Protein AF-A0A060Z8Z9-F1 (afdb_monomer_lite)

Structure (mmCIF, N/CA/C/O backbone):
data_AF-A0A060Z8Z9-F1
#
_entry.id   AF-A0A060Z8Z9-F1
#
loop_
_atom_site.group_PDB
_atom_site.id
_atom_site.type_symbol
_atom_site.label_atom_id
_atom_site.label_alt_id
_atom_site.label_comp_id
_atom_site.label_asym_id
_atom_site.label_entity_id
_atom_site.label_seq_id
_atom_site.pdbx_PDB_ins_code
_atom_site.Cartn_x
_atom_site.Cartn_y
_atom_site.Cartn_z
_atom_site.occupancy
_atom_site.B_iso_or_equiv
_atom_site.auth_seq_id
_atom_site.auth_comp_id
_atom_site.auth_asym_id
_atom_site.auth_atom_id
_atom_site.pdbx_PDB_model_num
ATOM 1 N N . MET A 1 1 ? -5.344 1.853 1.567 1.00 88.25 1 MET A N 1
ATOM 2 C CA . MET A 1 1 ? -4.775 1.173 2.754 1.00 88.25 1 MET A CA 1
ATOM 3 C C . MET A 1 1 ? -5.657 1.459 3.950 1.00 88.25 1 MET A C 1
ATOM 5 O O . MET A 1 1 ? -6.193 2.557 4.007 1.00 88.25 1 MET A O 1
ATOM 9 N N . GLU A 1 2 ? -5.816 0.497 4.855 1.00 91.44 2 GLU A N 1
ATOM 10 C CA . GLU A 1 2 ? -6.567 0.645 6.108 1.00 91.44 2 GLU A CA 1
ATOM 11 C C . GLU A 1 2 ? -5.593 0.730 7.292 1.00 91.44 2 GLU A C 1
ATOM 13 O O . GLU A 1 2 ? -4.448 0.276 7.195 1.00 91.44 2 GLU A O 1
ATOM 18 N N . ILE A 1 3 ? -6.045 1.284 8.421 1.00 92.25 3 ILE A N 1
ATOM 19 C CA . ILE A 1 3 ? -5.293 1.224 9.679 1.00 92.25 3 ILE A CA 1
ATOM 20 C C . ILE A 1 3 ? -5.575 -0.132 10.324 1.00 92.25 3 ILE A C 1
ATOM 22 O O . ILE A 1 3 ? -6.667 -0.372 10.834 1.00 92.25 3 ILE A O 1
ATOM 26 N N . VAL A 1 4 ? -4.581 -1.015 10.305 1.00 93.88 4 VAL A N 1
ATOM 27 C CA . VAL A 1 4 ? -4.618 -2.307 10.997 1.00 93.88 4 VAL A CA 1
ATOM 28 C C . VAL A 1 4 ? -3.601 -2.261 12.124 1.00 93.88 4 VAL A C 1
ATOM 30 O O . VAL A 1 4 ? -2.447 -1.917 11.883 1.00 93.88 4 VAL A O 1
ATOM 33 N N . LEU A 1 5 ? -4.025 -2.586 13.344 1.00 94.00 5 LEU A N 1
ATOM 34 C CA . LEU A 1 5 ? -3.149 -2.641 14.512 1.00 94.00 5 LEU A CA 1
ATOM 35 C C . LEU A 1 5 ? -2.741 -4.085 14.797 1.00 94.00 5 LEU A C 1
ATOM 37 O O . LEU A 1 5 ? -3.538 -5.010 14.631 1.00 94.00 5 LEU A O 1
ATOM 41 N N . CYS A 1 6 ? -1.502 -4.270 15.240 1.00 93.00 6 CYS A N 1
ATOM 42 C CA . CYS A 1 6 ? -1.034 -5.554 15.736 1.00 93.00 6 CYS A CA 1
ATOM 43 C C . CYS A 1 6 ? -1.686 -5.862 17.091 1.00 93.00 6 CYS A C 1
ATOM 45 O O . CYS A 1 6 ? -1.626 -5.039 18.003 1.00 93.00 6 CYS A O 1
ATOM 47 N N . ASN A 1 7 ? -2.226 -7.070 17.260 1.00 90.69 7 ASN A N 1
ATOM 48 C CA . ASN A 1 7 ? -2.856 -7.491 18.519 1.00 90.69 7 ASN A CA 1
ATOM 49 C C . ASN A 1 7 ? -1.869 -7.572 19.696 1.00 90.69 7 ASN A C 1
ATOM 51 O O . ASN A 1 7 ? -2.273 -7.434 20.844 1.00 90.69 7 ASN A O 1
ATOM 55 N N . THR A 1 8 ? -0.588 -7.820 19.419 1.00 90.50 8 THR A N 1
ATOM 56 C CA . THR A 1 8 ? 0.442 -8.010 20.451 1.00 90.50 8 THR A CA 1
ATOM 57 C C . THR A 1 8 ? 1.112 -6.696 20.851 1.00 90.50 8 THR A C 1
ATOM 59 O O . THR A 1 8 ? 1.408 -6.490 22.022 1.00 90.50 8 THR A O 1
ATOM 62 N N . HIS A 1 9 ? 1.349 -5.801 19.889 1.00 90.62 9 HIS A N 1
ATOM 63 C CA . HIS A 1 9 ? 2.154 -4.587 20.096 1.00 90.62 9 HIS A CA 1
ATOM 64 C C . HIS A 1 9 ? 1.329 -3.301 20.095 1.00 90.62 9 HIS A C 1
ATOM 66 O O . HIS A 1 9 ? 1.835 -2.257 20.492 1.00 90.62 9 HIS A O 1
ATOM 72 N N . GLY A 1 10 ? 0.089 -3.339 19.596 1.00 89.31 10 GLY A N 1
ATOM 73 C CA . GLY A 1 10 ? -0.747 -2.149 19.410 1.00 89.31 10 GLY A CA 1
ATOM 74 C C . GLY A 1 10 ? -0.232 -1.170 18.345 1.00 89.31 10 GLY A C 1
ATOM 75 O O . GLY A 1 10 ? -0.815 -0.105 18.159 1.00 89.31 10 GLY A O 1
ATOM 76 N N . SER A 1 11 ? 0.847 -1.512 17.637 1.00 90.75 11 SER A N 1
ATOM 77 C CA . SER A 1 11 ? 1.448 -0.697 16.584 1.00 90.75 11 SER A CA 1
ATOM 78 C C . SER A 1 11 ? 0.744 -0.874 15.238 1.00 90.75 11 SER A C 1
ATOM 80 O O . SER A 1 11 ? 0.152 -1.920 14.950 1.00 90.75 11 SER A O 1
ATOM 82 N N . THR A 1 12 ? 0.823 0.150 14.386 1.00 93.19 12 THR A N 1
ATOM 83 C CA . THR A 1 12 ? 0.268 0.110 13.029 1.00 93.19 12 THR A CA 1
ATOM 84 C C . THR A 1 12 ? 1.036 -0.878 12.156 1.00 93.19 12 THR A C 1
ATOM 86 O O . THR A 1 12 ? 2.247 -0.761 11.968 1.00 93.19 12 THR A O 1
ATOM 89 N N . CYS A 1 13 ? 0.324 -1.840 11.579 1.00 95.25 13 CYS A N 1
ATOM 90 C CA . CYS A 1 13 ? 0.892 -2.811 10.660 1.00 95.25 13 CYS A CA 1
ATOM 91 C C . CYS A 1 13 ? 1.298 -2.171 9.328 1.00 95.25 13 CYS A C 1
ATOM 93 O O . CYS A 1 13 ? 0.648 -1.266 8.802 1.00 95.25 13 CYS A O 1
ATOM 95 N N . MET A 1 14 ? 2.357 -2.718 8.742 1.00 95.44 14 MET A N 1
ATOM 96 C CA . MET A 1 14 ? 2.805 -2.395 7.394 1.00 95.44 14 MET A CA 1
ATOM 97 C C . MET A 1 14 ? 2.082 -3.286 6.388 1.00 95.44 14 MET A C 1
ATOM 99 O O . MET A 1 14 ? 1.851 -4.463 6.658 1.00 95.44 14 MET A O 1
ATOM 103 N N . LEU A 1 15 ? 1.770 -2.757 5.210 1.00 96.38 15 LEU A N 1
ATOM 104 C CA . LEU A 1 15 ? 1.207 -3.522 4.103 1.00 96.38 15 LEU A CA 1
ATOM 105 C C . LEU A 1 15 ? 2.338 -3.948 3.164 1.00 96.38 15 LEU A C 1
ATOM 107 O O . LEU A 1 15 ? 3.016 -3.104 2.580 1.00 96.38 15 LEU A O 1
ATOM 111 N N . LYS A 1 16 ? 2.556 -5.254 3.031 1.00 96.25 16 LYS A N 1
ATOM 112 C CA . LYS A 1 16 ? 3.554 -5.841 2.137 1.00 96.25 16 LYS A CA 1
ATOM 113 C C . LYS A 1 16 ? 2.872 -6.506 0.953 1.00 96.25 16 LYS A C 1
ATOM 115 O O . LYS A 1 16 ? 2.008 -7.358 1.144 1.00 96.25 16 LYS A O 1
ATOM 120 N N . THR A 1 17 ? 3.331 -6.186 -0.247 1.00 96.69 17 THR A N 1
ATOM 121 C CA . THR A 1 17 ? 2.799 -6.740 -1.495 1.00 96.69 17 THR A CA 1
ATOM 122 C C . THR A 1 17 ? 3.796 -7.722 -2.095 1.00 96.69 17 THR A C 1
ATOM 124 O O . THR A 1 17 ? 5.000 -7.456 -2.166 1.00 96.69 17 THR A O 1
ATOM 127 N N . GLY A 1 18 ? 3.317 -8.895 -2.504 1.00 95.62 18 GLY A N 1
ATOM 128 C CA . GLY A 1 18 ? 4.137 -9.899 -3.167 1.00 95.62 18 GLY A CA 1
ATOM 129 C C . GLY A 1 18 ? 4.513 -9.459 -4.579 1.00 95.62 18 GLY A C 1
ATOM 130 O O . GLY A 1 18 ? 3.680 -9.451 -5.475 1.00 95.62 18 GLY A O 1
ATOM 131 N N . VAL A 1 19 ? 5.782 -9.116 -4.781 1.00 94.12 19 VAL A N 1
ATOM 132 C CA . VAL A 1 19 ? 6.325 -8.704 -6.092 1.00 94.12 19 VAL A CA 1
ATOM 133 C C . VAL A 1 19 ? 7.037 -9.834 -6.836 1.00 94.12 19 VAL A C 1
ATOM 135 O O . VAL A 1 19 ? 7.231 -9.761 -8.044 1.00 94.12 19 VAL A O 1
ATOM 138 N N . LYS A 1 20 ? 7.456 -10.878 -6.111 1.00 93.06 20 LYS A N 1
ATOM 139 C CA . LYS A 1 20 ? 8.143 -12.038 -6.686 1.00 93.06 20 LYS A CA 1
ATOM 140 C C . LYS A 1 20 ? 7.142 -12.971 -7.355 1.00 93.06 20 LYS A C 1
ATOM 142 O O . LYS A 1 20 ? 6.009 -13.089 -6.888 1.00 93.06 20 LYS A O 1
ATOM 147 N N . GLU A 1 21 ? 7.597 -13.666 -8.391 1.00 94.50 21 GLU A N 1
ATOM 148 C CA . GLU A 1 21 ? 6.805 -14.697 -9.056 1.00 94.50 21 GLU A CA 1
ATOM 149 C C . GLU A 1 21 ? 6.398 -15.800 -8.072 1.00 94.50 21 GLU A C 1
ATOM 151 O O . GLU A 1 21 ? 7.205 -16.244 -7.252 1.00 94.50 21 GLU A O 1
ATOM 156 N N . GLY A 1 22 ? 5.132 -16.216 -8.133 1.00 94.38 22 GLY A N 1
ATOM 157 C CA . GLY A 1 22 ? 4.583 -17.271 -7.287 1.00 94.38 22 GLY A CA 1
ATOM 158 C C . GLY A 1 22 ? 3.142 -17.012 -6.830 1.00 94.38 22 GLY A C 1
ATOM 159 O O . GLY A 1 22 ? 2.531 -16.014 -7.214 1.00 94.38 22 GLY A O 1
ATOM 160 N N . PRO A 1 23 ? 2.593 -17.867 -5.946 1.00 94.94 23 PRO A N 1
ATOM 161 C CA . PRO A 1 23 ? 1.185 -17.818 -5.516 1.00 94.94 23 PRO A CA 1
ATOM 162 C C . PRO A 1 23 ? 0.760 -16.524 -4.806 1.00 94.94 23 PRO A C 1
ATOM 164 O O . PRO A 1 23 ? -0.435 -16.262 -4.635 1.00 94.94 23 PRO A O 1
ATOM 167 N N . ASN A 1 24 ? 1.744 -15.745 -4.353 1.00 93.75 24 ASN A N 1
ATOM 168 C CA . ASN A 1 24 ? 1.564 -14.493 -3.629 1.00 93.75 24 ASN A CA 1
ATOM 169 C C . ASN A 1 24 ? 1.831 -13.254 -4.492 1.00 93.75 24 ASN A C 1
ATOM 171 O O . ASN A 1 24 ? 1.726 -12.143 -3.975 1.00 93.75 24 ASN A O 1
ATOM 175 N N . LYS A 1 25 ? 2.168 -13.413 -5.780 1.00 94.31 25 LYS A N 1
ATOM 176 C CA . LYS A 1 25 ? 2.360 -12.278 -6.687 1.00 94.31 25 LYS A CA 1
ATOM 177 C C . LYS A 1 25 ? 1.078 -11.447 -6.763 1.00 94.31 25 LYS A C 1
ATOM 179 O O . LYS A 1 25 ? -0.007 -11.987 -6.960 1.00 94.31 25 LYS A O 1
ATOM 184 N N . GLY A 1 26 ? 1.203 -10.140 -6.555 1.00 92.81 26 GLY A N 1
ATOM 185 C CA . GLY A 1 26 ? 0.093 -9.187 -6.540 1.00 92.81 26 GLY A CA 1
ATOM 186 C C . GLY A 1 26 ? -0.803 -9.243 -5.297 1.00 92.81 26 GLY A C 1
ATOM 187 O O . GLY A 1 26 ? -1.711 -8.424 -5.186 1.00 92.81 26 GLY A O 1
ATOM 188 N N . LYS A 1 27 ? -0.564 -10.166 -4.353 1.00 95.25 27 LYS A N 1
ATOM 189 C CA . LYS A 1 27 ? -1.316 -10.241 -3.093 1.00 95.25 27 LYS A CA 1
ATOM 190 C C . LYS A 1 27 ? -0.663 -9.383 -2.020 1.00 95.25 27 LYS A C 1
ATOM 192 O O . LYS A 1 27 ? 0.565 -9.346 -1.905 1.00 95.25 27 LYS A O 1
ATOM 197 N N . SER A 1 28 ? -1.500 -8.754 -1.205 1.00 96.31 28 SER A N 1
ATOM 198 C CA . SER A 1 28 ? -1.079 -7.835 -0.153 1.00 96.31 28 SER A CA 1
ATOM 199 C C . SER A 1 28 ? -1.382 -8.416 1.230 1.00 96.31 28 SER A C 1
ATOM 201 O O . SER A 1 28 ? -2.425 -9.036 1.445 1.00 96.31 28 SER A O 1
ATOM 203 N N . PHE A 1 29 ? -0.473 -8.215 2.180 1.00 96.19 29 PHE A N 1
ATOM 204 C CA . PHE A 1 29 ? -0.565 -8.746 3.539 1.00 96.19 29 PHE A CA 1
ATOM 205 C C . PHE A 1 29 ? -0.145 -7.684 4.553 1.00 96.19 29 PHE A C 1
ATOM 207 O O . PHE A 1 29 ? 0.897 -7.049 4.395 1.00 96.19 29 PHE A O 1
ATOM 214 N N . TYR A 1 30 ? -0.929 -7.510 5.610 1.00 96.31 30 TYR A N 1
ATOM 215 C CA . TYR A 1 30 ? -0.543 -6.714 6.766 1.00 96.31 30 TYR A CA 1
ATOM 216 C C . TYR A 1 30 ? 0.395 -7.515 7.666 1.00 96.31 30 TYR A C 1
ATOM 218 O O . TYR A 1 30 ? 0.101 -8.664 7.994 1.00 96.31 30 TYR A O 1
ATOM 226 N N . LEU A 1 31 ? 1.503 -6.896 8.067 1.00 94.88 31 LEU A N 1
ATOM 227 C CA . LEU A 1 31 ? 2.549 -7.467 8.914 1.00 94.88 31 LEU A CA 1
ATOM 228 C C . LEU A 1 31 ? 2.908 -6.487 10.036 1.00 94.88 31 LEU A C 1
ATOM 230 O O . LEU A 1 31 ? 2.918 -5.273 9.824 1.00 94.88 31 LEU A O 1
ATOM 234 N N . CYS A 1 32 ? 3.247 -6.999 11.218 1.00 93.62 32 CYS A N 1
ATOM 235 C CA . CYS A 1 32 ? 3.717 -6.166 12.328 1.00 93.62 32 CYS A CA 1
ATOM 236 C C . CYS A 1 32 ? 5.069 -5.485 12.013 1.00 93.62 32 CYS A C 1
ATOM 238 O O . CYS A 1 32 ? 5.974 -6.116 11.460 1.00 93.62 32 CYS A O 1
ATOM 240 N N . GLY A 1 33 ? 5.203 -4.200 12.375 1.00 88.19 33 GLY A N 1
ATOM 241 C CA . GLY A 1 33 ? 6.437 -3.410 12.246 1.00 88.19 33 GLY A CA 1
ATOM 242 C C . GLY A 1 33 ? 7.545 -3.826 13.213 1.00 88.19 33 GLY A C 1
ATOM 243 O O . GLY A 1 33 ? 8.721 -3.825 12.857 1.00 88.19 33 GLY A O 1
ATOM 244 N N . GLU A 1 34 ? 7.164 -4.268 14.407 1.00 86.81 34 GLU A N 1
ATOM 245 C CA . GLU A 1 34 ? 8.059 -4.505 15.542 1.00 86.81 34 GLU A CA 1
ATOM 246 C C . GLU A 1 34 ? 8.661 -5.915 15.566 1.00 86.81 34 GLU A C 1
ATOM 248 O O . GLU A 1 34 ? 9.383 -6.259 16.500 1.00 86.81 34 GLU A O 1
ATOM 253 N N . ARG A 1 35 ? 8.461 -6.722 14.511 1.00 80.75 35 ARG A N 1
ATOM 254 C CA . ARG A 1 35 ? 9.017 -8.087 14.401 1.00 80.75 35 ARG A CA 1
ATOM 255 C C . ARG A 1 35 ? 10.542 -8.144 14.606 1.00 80.75 35 ARG A C 1
ATOM 257 O O . ARG A 1 35 ? 11.062 -9.196 14.958 1.00 80.75 35 ARG A O 1
ATOM 264 N N . GLN A 1 36 ? 11.262 -7.044 14.370 1.00 70.56 36 GLN A N 1
ATOM 265 C CA . GLN A 1 36 ? 12.724 -6.973 14.493 1.00 70.56 36 GLN A CA 1
ATOM 266 C C . GLN A 1 36 ? 13.230 -6.354 15.809 1.00 70.56 36 GLN A C 1
ATOM 268 O O . GLN A 1 36 ? 14.432 -6.387 16.049 1.00 70.56 36 GLN A O 1
ATOM 273 N N . LEU A 1 37 ? 12.358 -5.795 16.658 1.00 72.25 37 LEU A N 1
ATOM 274 C CA . LEU A 1 37 ? 12.752 -4.938 17.790 1.00 72.25 37 LEU A CA 1
ATOM 275 C C . LEU A 1 37 ? 12.606 -5.617 19.168 1.00 72.25 37 LEU A C 1
ATOM 277 O O . LEU A 1 37 ? 12.355 -4.954 20.168 1.00 72.25 37 LEU A O 1
ATOM 281 N N . GLY A 1 38 ? 12.758 -6.943 19.240 1.00 66.94 38 GLY A N 1
ATOM 282 C CA . GLY A 1 38 ? 12.970 -7.650 20.514 1.00 66.94 38 GLY A CA 1
ATOM 283 C C . GLY A 1 38 ? 11.905 -8.667 20.932 1.00 66.94 38 GLY A C 1
ATOM 284 O O . GLY A 1 38 ? 12.198 -9.498 21.783 1.00 66.94 38 GLY A O 1
ATOM 285 N N . SER A 1 39 ? 10.717 -8.688 20.314 1.00 78.25 39 SER A N 1
ATOM 286 C CA . SER A 1 39 ? 9.778 -9.817 20.454 1.00 78.25 39 SER A CA 1
ATOM 287 C C . SER A 1 39 ? 9.335 -10.323 19.078 1.00 78.25 39 SER A C 1
ATOM 289 O O . SER A 1 39 ? 8.911 -9.520 18.241 1.00 78.25 39 SER A O 1
ATOM 291 N N . PRO A 1 40 ? 9.445 -11.636 18.798 1.00 84.25 40 PRO A N 1
ATOM 292 C CA . PRO A 1 40 ? 8.957 -12.186 17.544 1.00 84.25 40 PRO A CA 1
ATOM 293 C C . PRO A 1 40 ? 7.438 -12.006 17.485 1.00 84.25 40 PRO A C 1
ATOM 295 O O . PRO A 1 40 ? 6.703 -12.462 18.358 1.00 84.25 40 PRO A O 1
ATOM 298 N N . CYS A 1 41 ? 6.973 -11.296 16.459 1.00 89.94 41 CYS A N 1
ATOM 299 C CA . CYS A 1 41 ? 5.557 -11.141 16.169 1.00 89.94 41 CYS A CA 1
ATOM 300 C C . CYS A 1 41 ? 5.210 -11.906 14.901 1.00 89.94 41 CYS A C 1
ATOM 302 O O . CYS A 1 41 ? 5.795 -11.636 13.849 1.00 89.94 41 CYS A O 1
ATOM 304 N N . ASP A 1 42 ? 4.217 -12.787 14.978 1.00 89.62 42 ASP A N 1
ATOM 305 C CA . ASP A 1 42 ? 3.733 -13.557 13.827 1.00 89.62 42 ASP A CA 1
ATOM 306 C C . ASP A 1 42 ? 2.393 -13.071 13.283 1.00 89.62 42 ASP A C 1
ATOM 308 O O . ASP A 1 42 ? 1.783 -13.713 12.427 1.00 89.62 42 ASP A O 1
ATOM 312 N N . PHE A 1 43 ? 1.960 -11.884 13.714 1.00 92.50 43 PHE A N 1
ATOM 313 C CA . PHE A 1 43 ? 0.761 -11.259 13.183 1.00 92.50 43 PHE A CA 1
ATOM 314 C C . PHE A 1 43 ? 0.883 -11.041 11.668 1.00 92.50 43 PHE A C 1
ATOM 316 O O . PHE A 1 43 ? 1.704 -10.250 11.193 1.00 92.50 43 PHE A O 1
ATOM 323 N N . THR A 1 44 ? 0.031 -11.746 10.924 1.00 94.06 44 THR A N 1
ATOM 324 C CA . THR A 1 44 ? -0.120 -11.628 9.474 1.00 94.06 44 THR A CA 1
ATOM 325 C C . THR A 1 44 ? -1.602 -11.661 9.129 1.00 94.06 44 THR A C 1
ATOM 327 O O . THR A 1 44 ? -2.310 -12.582 9.529 1.00 94.06 44 THR A O 1
ATOM 330 N N . LYS A 1 45 ? -2.079 -10.680 8.361 1.00 95.06 45 LYS A N 1
ATOM 331 C CA . LYS A 1 45 ? -3.472 -10.624 7.893 1.00 95.06 45 LYS A CA 1
ATOM 332 C C . LYS A 1 45 ? -3.509 -10.382 6.389 1.00 95.06 45 LYS A C 1
ATOM 334 O O . LYS A 1 45 ? -2.839 -9.482 5.896 1.00 95.06 45 LYS A O 1
ATOM 339 N N . VAL A 1 46 ? -4.299 -11.163 5.654 1.00 95.50 46 VAL A N 1
ATOM 340 C CA . VAL A 1 46 ? -4.513 -10.937 4.214 1.00 95.50 46 VAL A CA 1
ATOM 341 C C . VAL A 1 46 ? -5.253 -9.614 4.012 1.00 95.50 46 VAL A C 1
ATOM 343 O O . VAL A 1 46 ? -6.213 -9.326 4.727 1.00 95.50 46 VAL A O 1
ATOM 346 N N . ALA A 1 47 ? -4.808 -8.810 3.051 1.00 95.44 47 ALA A N 1
ATOM 347 C CA . ALA A 1 47 ? -5.443 -7.550 2.698 1.00 95.44 47 ALA A CA 1
ATOM 348 C C . ALA A 1 47 ? -6.180 -7.677 1.360 1.00 95.44 47 ALA A C 1
ATOM 350 O O . ALA A 1 47 ? -5.617 -8.162 0.381 1.00 95.44 47 ALA A O 1
ATOM 351 N N . GLY A 1 48 ? -7.409 -7.161 1.292 1.00 93.00 48 GLY A N 1
ATOM 352 C CA . GLY A 1 48 ? -8.178 -7.028 0.046 1.00 93.00 48 GLY A CA 1
ATOM 353 C C . GLY A 1 48 ? -7.735 -5.852 -0.832 1.00 93.00 48 GLY A C 1
ATOM 354 O O . GLY A 1 48 ? -8.529 -5.337 -1.610 1.00 93.00 48 GLY A O 1
ATOM 355 N N . ILE A 1 49 ? -6.497 -5.376 -0.671 1.00 91.25 49 ILE A N 1
ATOM 356 C CA . ILE A 1 49 ? -5.978 -4.195 -1.367 1.00 91.25 49 ILE A CA 1
ATOM 357 C C . ILE A 1 49 ? -5.180 -4.656 -2.592 1.00 91.25 49 ILE A C 1
ATOM 359 O O . ILE A 1 49 ? -4.203 -5.397 -2.415 1.00 91.25 49 ILE A O 1
ATOM 363 N N . PRO A 1 50 ? -5.547 -4.217 -3.810 1.00 90.56 50 PRO A N 1
ATOM 364 C CA . PRO A 1 50 ? -4.811 -4.567 -5.016 1.00 90.56 50 PRO A CA 1
ATOM 365 C C . PRO A 1 50 ? -3.412 -3.944 -5.009 1.00 90.56 50 PRO A C 1
ATOM 367 O O . PRO A 1 50 ? -3.185 -2.881 -4.427 1.00 90.56 50 PRO A O 1
ATOM 370 N N . ALA A 1 51 ? -2.471 -4.603 -5.681 1.00 92.50 51 ALA A N 1
ATOM 371 C CA . ALA A 1 51 ? -1.132 -4.066 -5.872 1.00 92.50 51 ALA A CA 1
ATOM 372 C C . ALA A 1 51 ? -1.167 -2.741 -6.653 1.00 92.50 51 ALA A C 1
ATOM 374 O O . ALA A 1 51 ? -1.904 -2.608 -7.629 1.00 92.50 51 ALA A O 1
ATOM 375 N N . SER A 1 52 ? -0.341 -1.777 -6.243 1.00 93.50 52 SER A N 1
ATOM 376 C CA . SER A 1 52 ? -0.195 -0.486 -6.919 1.00 93.50 52 SER A CA 1
ATOM 377 C C . SER A 1 52 ? 1.221 -0.290 -7.459 1.00 93.50 52 SER A C 1
ATOM 379 O O . SER A 1 52 ? 2.186 -0.879 -6.961 1.00 93.50 52 SER A O 1
ATOM 381 N N . HIS A 1 53 ? 1.354 0.581 -8.456 1.00 95.31 53 HIS A N 1
ATOM 382 C CA . HIS A 1 53 ? 2.644 1.001 -9.002 1.00 95.31 53 HIS A CA 1
ATOM 383 C C . HIS A 1 53 ? 3.219 2.182 -8.217 1.00 95.31 53 HIS A C 1
ATOM 385 O O . HIS A 1 53 ? 2.510 2.880 -7.486 1.00 95.31 53 HIS A O 1
ATOM 391 N N . CYS A 1 54 ? 4.534 2.360 -8.299 1.00 95.56 54 CYS A N 1
ATOM 392 C CA . CYS A 1 54 ? 5.223 3.460 -7.648 1.00 95.56 54 CYS A CA 1
ATOM 393 C C . CYS A 1 54 ? 4.971 4.765 -8.402 1.00 95.56 54 CYS A C 1
ATOM 395 O O . CYS A 1 54 ? 5.137 4.810 -9.612 1.00 95.56 54 CYS A O 1
ATOM 397 N N . LEU A 1 55 ? 4.683 5.850 -7.681 1.00 94.38 55 LEU A N 1
ATOM 398 C CA . LEU A 1 55 ? 4.480 7.164 -8.306 1.00 94.38 55 LEU A CA 1
ATOM 399 C C . LEU A 1 55 ? 5.775 7.792 -8.854 1.00 94.38 55 LEU A C 1
ATOM 401 O O . LEU A 1 55 ? 5.706 8.748 -9.610 1.00 94.38 55 LEU A O 1
ATOM 405 N N . LEU A 1 56 ? 6.948 7.294 -8.441 1.00 94.69 56 LEU A N 1
ATOM 406 C CA . LEU A 1 56 ? 8.251 7.750 -8.953 1.00 94.69 56 LEU A CA 1
ATOM 407 C C . LEU A 1 56 ? 8.865 6.795 -9.980 1.00 94.69 56 LEU A C 1
ATOM 409 O O . LEU A 1 56 ? 9.779 7.170 -10.701 1.00 94.69 56 LEU A O 1
ATOM 413 N N . HIS A 1 57 ? 8.404 5.546 -10.001 1.00 93.88 57 HIS A N 1
ATOM 414 C CA . HIS A 1 57 ? 8.922 4.497 -10.868 1.00 93.88 57 HIS A CA 1
ATOM 415 C C . HIS A 1 57 ? 7.719 3.754 -11.448 1.00 93.88 57 HIS A C 1
ATOM 417 O O . HIS A 1 57 ? 7.290 2.746 -10.883 1.00 93.88 57 HIS A O 1
ATOM 423 N N . GLU A 1 58 ? 7.143 4.289 -12.520 1.00 89.88 58 GLU A N 1
ATOM 424 C CA . GLU A 1 58 ? 5.835 3.867 -13.042 1.00 89.88 58 GLU A CA 1
ATOM 425 C C . GLU A 1 58 ? 5.775 2.360 -13.357 1.00 89.88 58 GLU A C 1
ATOM 427 O O . GLU A 1 58 ? 4.783 1.705 -13.045 1.00 89.88 58 GLU A O 1
ATOM 432 N N . ASP A 1 59 ? 6.882 1.774 -13.822 1.00 91.38 59 ASP A N 1
ATOM 433 C CA . ASP A 1 59 ? 6.983 0.343 -14.152 1.00 91.38 59 ASP A CA 1
ATOM 434 C C . ASP A 1 59 ? 7.278 -0.574 -12.949 1.00 91.38 59 ASP A C 1
ATOM 436 O O . ASP A 1 59 ? 7.395 -1.794 -13.082 1.00 91.38 59 ASP A O 1
ATOM 440 N N . SER A 1 60 ? 7.443 -0.016 -11.747 1.00 94.94 60 SER A N 1
ATOM 441 C CA . SER A 1 60 ? 7.863 -0.760 -10.557 1.00 94.94 60 SER A CA 1
ATOM 442 C C . SER A 1 60 ? 6.741 -0.850 -9.531 1.00 94.94 60 SER A C 1
ATOM 444 O O . SER A 1 60 ? 6.251 0.148 -8.998 1.00 94.94 60 SER A O 1
ATOM 446 N N . MET A 1 61 ? 6.367 -2.081 -9.187 1.00 95.06 61 MET A N 1
ATOM 447 C CA . MET A 1 61 ? 5.345 -2.359 -8.183 1.00 95.06 61 MET A CA 1
ATOM 448 C C . MET A 1 61 ? 5.799 -1.942 -6.776 1.00 95.06 61 MET A C 1
ATOM 450 O O . MET A 1 61 ? 6.944 -2.166 -6.364 1.00 95.06 61 MET A O 1
ATOM 454 N N . VAL A 1 62 ? 4.877 -1.357 -6.012 1.00 96.69 62 VAL A N 1
ATOM 455 C CA . VAL A 1 62 ? 5.076 -1.044 -4.594 1.00 96.69 62 VAL A CA 1
ATOM 456 C C . VAL A 1 62 ? 5.140 -2.349 -3.801 1.00 96.69 62 VAL A C 1
ATOM 458 O O . VAL A 1 62 ? 4.207 -3.142 -3.835 1.00 96.69 62 VAL A O 1
ATOM 461 N N . GLU A 1 63 ? 6.238 -2.573 -3.075 1.00 96.12 63 GLU A N 1
ATOM 462 C CA . GLU A 1 63 ? 6.436 -3.783 -2.261 1.00 96.12 63 GLU A CA 1
ATOM 463 C C . GLU A 1 63 ? 6.088 -3.580 -0.784 1.00 96.12 63 GLU A C 1
ATOM 465 O O . GLU A 1 63 ? 5.775 -4.548 -0.090 1.00 96.12 63 GLU A O 1
ATOM 470 N N . LEU A 1 64 ? 6.169 -2.343 -0.285 1.00 96.44 64 LEU A N 1
ATOM 471 C CA . LEU A 1 64 ? 5.952 -2.031 1.122 1.00 96.44 64 LEU A CA 1
ATOM 472 C C . LEU A 1 64 ? 5.283 -0.670 1.282 1.00 96.44 64 LEU A C 1
ATOM 474 O O . LEU A 1 64 ? 5.702 0.315 0.669 1.00 96.44 64 LEU A O 1
ATOM 478 N N . GLN A 1 65 ? 4.283 -0.613 2.156 1.00 96.75 65 GLN A N 1
ATOM 479 C CA . GLN A 1 65 ? 3.586 0.606 2.543 1.00 96.75 65 GLN A CA 1
ATOM 480 C C . GLN A 1 65 ? 3.376 0.659 4.059 1.00 96.75 65 GLN A C 1
ATOM 482 O O . GLN A 1 65 ? 3.245 -0.377 4.713 1.00 96.75 65 GLN A O 1
ATOM 487 N N . THR A 1 66 ? 3.331 1.861 4.630 1.00 95.75 66 THR A N 1
ATOM 488 C CA . THR A 1 66 ? 3.007 2.060 6.051 1.00 95.75 66 THR A CA 1
ATOM 489 C C . THR A 1 66 ? 2.277 3.377 6.288 1.00 95.75 66 THR A C 1
ATOM 491 O O . THR A 1 66 ? 2.498 4.353 5.568 1.00 95.75 66 THR A O 1
ATOM 494 N N . LEU A 1 67 ? 1.424 3.406 7.312 1.00 94.62 67 LEU A N 1
ATOM 495 C CA . LEU A 1 67 ? 0.741 4.611 7.773 1.00 94.62 67 LEU A CA 1
ATOM 496 C C . LEU A 1 67 ? 1.443 5.158 9.013 1.00 94.62 67 LEU A C 1
ATOM 498 O O . LEU A 1 67 ? 1.540 4.483 10.035 1.00 94.62 67 LEU A O 1
ATOM 502 N N . ILE A 1 68 ? 1.894 6.407 8.930 1.00 91.81 68 ILE A N 1
ATOM 503 C CA . ILE A 1 68 ? 2.538 7.116 10.039 1.00 91.81 68 ILE A CA 1
ATOM 504 C C . ILE A 1 68 ? 1.686 8.327 10.396 1.00 91.81 68 ILE A C 1
ATOM 506 O O . ILE A 1 68 ? 1.297 9.106 9.522 1.00 91.81 68 ILE A O 1
ATOM 510 N N . ARG A 1 69 ? 1.392 8.493 11.687 1.00 91.00 69 ARG A N 1
ATOM 511 C CA . ARG A 1 69 ? 0.656 9.655 12.188 1.00 91.00 69 ARG A CA 1
ATOM 512 C C . ARG A 1 69 ? 1.545 10.896 12.118 1.00 91.00 69 ARG A C 1
ATOM 514 O O . ARG A 1 69 ? 2.638 10.915 12.675 1.00 91.00 69 ARG A O 1
ATOM 521 N N . SER A 1 70 ? 1.066 11.940 11.453 1.00 87.38 70 SER A N 1
ATOM 522 C CA . SER A 1 70 ? 1.710 13.250 11.436 1.00 87.38 70 SER A CA 1
ATOM 523 C C . SER A 1 70 ? 1.256 14.063 12.646 1.00 87.38 70 SER A C 1
ATOM 525 O O . SER A 1 70 ? 0.060 14.287 12.832 1.00 87.38 70 SER A O 1
ATOM 527 N N . GLN A 1 71 ? 2.210 14.533 13.453 1.00 84.12 71 GLN A N 1
ATOM 528 C CA . GLN A 1 71 ? 1.918 15.383 14.611 1.00 84.12 71 GLN A CA 1
ATOM 529 C C . GLN A 1 71 ? 1.448 16.789 14.196 1.00 84.12 71 GLN A C 1
ATOM 531 O O . GLN A 1 71 ? 0.627 17.385 14.881 1.00 84.12 71 GLN A O 1
ATOM 536 N N . GLN A 1 72 ? 1.921 17.297 13.053 1.00 80.69 72 GLN A N 1
ATOM 537 C CA . GLN A 1 72 ? 1.635 18.661 12.590 1.00 80.69 72 GLN A CA 1
ATOM 538 C C . GLN A 1 72 ? 0.260 18.821 11.923 1.00 80.69 72 GLN A C 1
ATOM 540 O O . GLN A 1 72 ? -0.299 19.908 11.948 1.00 80.69 72 GLN A O 1
ATOM 545 N N . GLN A 1 73 ? -0.279 17.765 11.305 1.00 73.06 73 GLN A N 1
ATOM 546 C CA . GLN A 1 73 ? -1.444 17.857 10.405 1.00 73.06 73 GLN A CA 1
ATOM 547 C C . GLN A 1 73 ? -2.661 17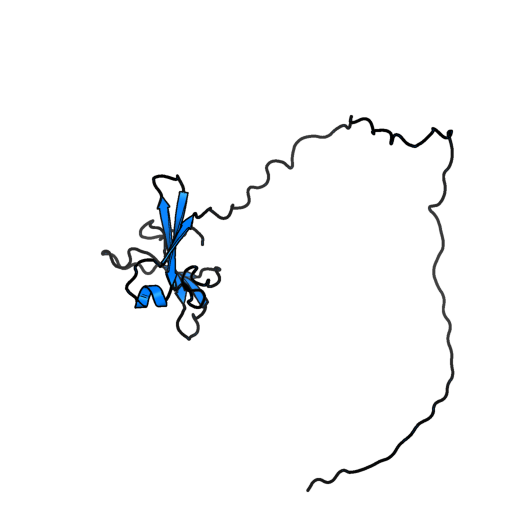.049 10.890 1.00 73.06 73 GLN A C 1
ATOM 549 O O . GLN A 1 73 ? -3.565 16.783 10.108 1.00 73.06 73 GLN A O 1
ATOM 554 N N . GLN A 1 74 ? -2.667 16.610 12.158 1.00 74.69 74 GLN A N 1
ATOM 555 C CA . GLN A 1 74 ? -3.734 15.788 12.761 1.00 74.69 74 GLN A CA 1
ATOM 556 C C . GLN A 1 74 ? -4.249 14.640 11.858 1.00 74.69 74 GLN A C 1
ATOM 558 O O . GLN A 1 74 ? -5.437 14.331 11.835 1.00 74.69 74 GLN A O 1
ATOM 563 N N . GLY A 1 75 ? -3.358 13.980 11.113 1.00 87.62 75 GLY A N 1
ATOM 564 C CA . GLY A 1 75 ? -3.733 12.968 10.120 1.00 87.62 75 GLY A CA 1
ATOM 565 C C . GLY A 1 75 ? -2.642 11.930 9.893 1.00 87.62 75 GLY A C 1
ATOM 566 O O . GLY A 1 75 ? -1.545 12.036 10.447 1.00 87.62 75 GLY A O 1
ATOM 567 N N . TYR A 1 76 ? -2.929 10.915 9.079 1.00 91.44 76 TYR A N 1
ATOM 568 C CA . TYR A 1 76 ? -1.932 9.920 8.684 1.00 91.44 76 TYR A CA 1
ATOM 569 C C . TYR A 1 76 ? -1.318 10.271 7.331 1.00 91.44 76 TYR A C 1
ATOM 571 O O . TYR A 1 76 ? -1.938 10.885 6.463 1.00 91.44 76 TYR A O 1
ATOM 579 N N . ARG A 1 77 ? -0.072 9.849 7.147 1.00 93.81 77 ARG A N 1
ATOM 580 C CA . ARG A 1 77 ? 0.612 9.843 5.858 1.00 93.81 77 ARG A CA 1
ATOM 581 C C . ARG A 1 77 ? 0.938 8.415 5.474 1.00 93.81 77 ARG A C 1
ATOM 583 O O . ARG A 1 77 ? 1.440 7.647 6.295 1.00 93.81 77 ARG A O 1
ATOM 590 N N . LEU A 1 78 ? 0.663 8.088 4.219 1.00 94.81 78 LEU A N 1
ATOM 591 C CA . LEU A 1 78 ? 1.000 6.808 3.624 1.00 94.81 78 LEU A CA 1
ATOM 592 C C . LEU A 1 78 ? 2.374 6.912 2.982 1.00 94.81 78 LEU A C 1
ATOM 594 O O . LEU A 1 78 ? 2.548 7.633 2.004 1.00 94.81 78 LEU A O 1
ATOM 598 N N . TYR A 1 79 ? 3.333 6.172 3.517 1.00 96.06 79 TYR A N 1
ATOM 599 C CA . TYR A 1 79 ? 4.657 6.009 2.931 1.00 96.06 79 TYR A CA 1
ATOM 600 C C . TYR A 1 79 ? 4.668 4.749 2.077 1.00 96.06 79 TYR A C 1
ATOM 602 O O . TYR A 1 79 ? 4.046 3.750 2.438 1.00 96.06 79 TYR A O 1
ATOM 610 N N . TYR A 1 80 ? 5.371 4.790 0.949 1.00 96.88 80 TYR A N 1
ATOM 611 C CA . TYR A 1 80 ? 5.456 3.664 0.025 1.00 96.88 80 TYR A CA 1
ATOM 612 C C . TYR A 1 80 ? 6.871 3.496 -0.527 1.00 96.88 80 TYR A C 1
ATOM 614 O O . TYR A 1 80 ? 7.617 4.462 -0.709 1.00 96.88 80 TYR A O 1
ATOM 622 N N . ARG A 1 81 ? 7.253 2.247 -0.789 1.00 97.31 81 ARG A N 1
ATOM 623 C CA . ARG A 1 81 ? 8.518 1.874 -1.427 1.00 97.31 81 ARG A CA 1
ATOM 624 C C . ARG A 1 81 ? 8.278 0.777 -2.455 1.00 97.31 81 ARG A C 1
ATOM 626 O O . ARG A 1 81 ? 7.556 -0.181 -2.189 1.00 97.31 81 ARG A O 1
ATOM 633 N N . CYS A 1 82 ? 8.911 0.907 -3.613 1.00 96.81 82 CYS A N 1
ATOM 634 C CA . CYS A 1 82 ? 8.897 -0.101 -4.669 1.00 96.81 82 CYS A CA 1
ATOM 635 C C . CYS A 1 82 ? 10.181 -0.936 -4.705 1.00 96.81 82 CYS A C 1
ATOM 637 O O . CYS A 1 82 ? 11.136 -0.663 -3.973 1.00 96.81 82 CYS A O 1
ATOM 639 N N . VAL A 1 83 ? 10.207 -1.949 -5.572 1.00 94.88 83 VAL A N 1
ATOM 640 C CA . VAL A 1 83 ? 11.354 -2.863 -5.704 1.00 94.88 83 VAL A CA 1
ATOM 641 C C . VAL A 1 83 ? 12.621 -2.125 -6.135 1.00 94.88 83 VAL A C 1
ATOM 643 O O . VAL A 1 83 ? 13.671 -2.332 -5.534 1.00 94.88 83 VAL A O 1
ATOM 646 N N . LEU A 1 84 ? 12.520 -1.213 -7.108 1.00 95.62 84 LEU A N 1
ATOM 647 C CA . LEU A 1 84 ? 13.655 -0.389 -7.540 1.00 95.62 84 LEU A CA 1
ATOM 648 C C . LEU A 1 84 ? 14.203 0.479 -6.401 1.00 95.62 84 LEU A C 1
ATOM 650 O O . LEU A 1 84 ? 15.403 0.462 -6.146 1.00 95.62 84 LEU A O 1
ATOM 654 N N . GLY A 1 85 ? 13.328 1.154 -5.647 1.00 95.06 85 GLY A N 1
ATOM 655 C CA . GLY A 1 85 ? 13.741 1.963 -4.496 1.00 95.06 85 GLY A CA 1
ATOM 656 C C . GLY A 1 85 ? 14.435 1.137 -3.412 1.00 95.06 85 GLY A C 1
ATOM 657 O O . GLY A 1 85 ? 15.453 1.555 -2.869 1.00 95.06 85 GLY A O 1
ATOM 658 N N . LYS A 1 86 ? 13.943 -0.076 -3.137 1.00 95.12 86 LYS A N 1
ATOM 659 C CA . LYS A 1 86 ? 14.619 -1.007 -2.225 1.00 95.12 86 LYS A CA 1
ATOM 660 C C . LYS A 1 86 ? 15.995 -1.421 -2.735 1.00 95.12 86 LYS A C 1
ATOM 662 O O . LYS A 1 86 ? 16.939 -1.430 -1.952 1.00 95.12 86 LYS A O 1
ATOM 667 N N . ASN A 1 87 ? 16.104 -1.774 -4.013 1.00 94.50 87 ASN A N 1
ATOM 668 C CA . ASN A 1 87 ? 17.372 -2.188 -4.612 1.00 94.50 87 ASN A CA 1
ATOM 669 C C . ASN A 1 87 ? 18.387 -1.034 -4.638 1.00 94.50 87 ASN A C 1
ATOM 671 O O . ASN A 1 87 ? 19.581 -1.273 -4.513 1.00 94.50 87 ASN A O 1
ATOM 675 N N . ALA A 1 88 ? 17.909 0.211 -4.711 1.00 94.62 88 ALA A N 1
ATOM 676 C CA . ALA A 1 88 ? 18.710 1.423 -4.563 1.00 94.62 88 ALA A CA 1
ATOM 677 C C . ALA A 1 88 ? 19.049 1.779 -3.097 1.00 94.62 88 ALA A C 1
ATOM 679 O O . ALA A 1 88 ? 19.647 2.821 -2.841 1.00 94.62 88 ALA A O 1
ATOM 680 N N . GLY A 1 89 ? 18.638 0.967 -2.114 1.00 93.62 89 GLY A N 1
ATOM 681 C CA . GLY A 1 89 ? 18.877 1.225 -0.690 1.00 93.62 89 GLY A CA 1
ATOM 682 C C . GLY A 1 89 ? 18.011 2.337 -0.083 1.00 93.62 89 GLY A C 1
ATOM 683 O O . GLY A 1 89 ? 18.225 2.735 1.062 1.00 93.62 89 GLY A O 1
ATOM 684 N N . GLN A 1 90 ? 17.010 2.843 -0.807 1.00 93.50 90 GLN A N 1
ATOM 685 C CA . GLN A 1 90 ? 16.111 3.873 -0.297 1.00 93.50 90 GLN A CA 1
ATOM 686 C C . GLN A 1 90 ? 15.134 3.283 0.721 1.00 93.50 90 GLN A C 1
ATOM 688 O O . GLN A 1 90 ? 14.523 2.233 0.510 1.00 93.50 90 GLN A O 1
ATOM 6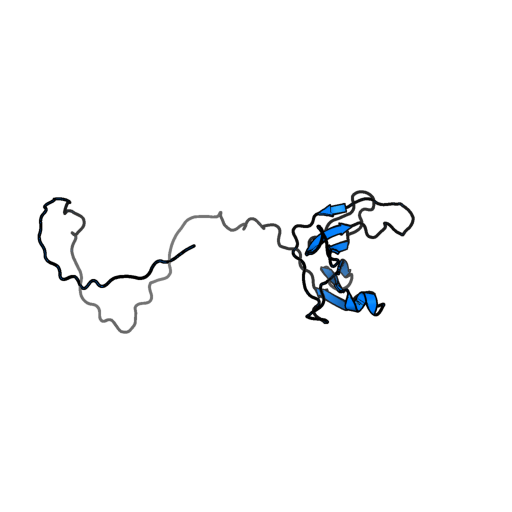93 N N . ARG A 1 91 ? 14.910 4.002 1.826 1.00 93.56 91 ARG A N 1
ATOM 694 C CA . ARG A 1 91 ? 13.923 3.596 2.836 1.00 93.56 91 ARG A CA 1
ATOM 695 C C . ARG A 1 91 ? 12.486 3.688 2.331 1.00 93.56 91 ARG A C 1
ATOM 697 O O . ARG A 1 91 ? 11.711 2.767 2.583 1.00 93.56 91 ARG A O 1
ATOM 704 N N . TRP A 1 92 ? 12.160 4.778 1.641 1.00 96.44 92 TRP A N 1
ATOM 705 C CA . TRP A 1 92 ? 10.848 5.086 1.074 1.00 96.44 92 TRP A CA 1
ATOM 706 C C . TRP A 1 92 ? 11.045 5.806 -0.255 1.00 96.44 92 TRP A C 1
ATOM 708 O O . TRP A 1 92 ? 11.944 6.635 -0.360 1.00 96.44 92 TRP A O 1
ATOM 718 N N . CYS A 1 93 ? 10.210 5.505 -1.248 1.00 96.19 93 CYS A N 1
ATOM 719 C CA . CYS A 1 93 ? 10.200 6.256 -2.503 1.00 96.19 93 CYS A CA 1
ATOM 720 C C . CYS A 1 93 ? 9.484 7.594 -2.305 1.00 96.19 93 CYS A C 1
ATOM 722 O O . CYS A 1 93 ? 9.965 8.628 -2.741 1.00 96.19 93 CYS A O 1
ATOM 724 N N . GLY A 1 94 ? 8.356 7.590 -1.596 1.00 95.44 94 GLY A N 1
ATOM 725 C CA . GLY A 1 94 ? 7.609 8.809 -1.328 1.00 95.44 94 GLY A CA 1
ATOM 726 C C . GLY A 1 94 ? 6.543 8.619 -0.263 1.00 95.44 94 GLY A C 1
ATOM 727 O O . GLY A 1 94 ? 6.430 7.561 0.363 1.00 95.44 94 GLY A O 1
ATOM 728 N N . ASN A 1 95 ? 5.767 9.677 -0.050 1.00 95.06 95 ASN A N 1
ATOM 729 C CA . ASN A 1 95 ? 4.612 9.656 0.830 1.00 95.06 95 ASN A CA 1
ATOM 730 C C . ASN A 1 95 ? 3.486 10.526 0.277 1.00 95.06 95 ASN A C 1
ATOM 732 O O . ASN A 1 95 ? 3.745 11.505 -0.420 1.00 95.06 95 ASN A O 1
ATOM 736 N N . VAL A 1 96 ? 2.253 10.162 0.605 1.00 93.50 96 VAL A N 1
ATOM 737 C CA . VAL A 1 96 ? 1.047 10.916 0.252 1.00 93.50 96 VAL A CA 1
ATOM 738 C C . VAL A 1 96 ? 0.190 11.147 1.500 1.00 93.50 96 VAL A C 1
ATOM 740 O O . VAL A 1 96 ? 0.245 10.338 2.437 1.00 93.50 96 VAL A O 1
ATOM 743 N N . PRO A 1 97 ? -0.594 12.238 1.554 1.00 93.00 97 PRO A N 1
ATOM 744 C CA . PRO A 1 97 ? -1.637 12.391 2.561 1.00 93.00 97 PRO A CA 1
ATOM 745 C C . PRO A 1 97 ? -2.578 11.185 2.521 1.00 93.00 97 PRO A C 1
ATOM 747 O O . PRO A 1 97 ? -2.921 10.703 1.443 1.00 93.00 97 PRO A O 1
ATOM 750 N N . TRP A 1 98 ? -2.980 10.688 3.687 1.00 91.75 98 TRP A N 1
ATOM 751 C CA . TRP A 1 98 ? -3.947 9.605 3.786 1.00 91.75 98 TRP A CA 1
ATOM 752 C C . TRP A 1 98 ? -5.162 10.070 4.574 1.00 91.75 98 TRP A C 1
ATOM 754 O O . TRP A 1 98 ? -5.041 10.575 5.693 1.00 91.75 98 TRP A O 1
ATOM 764 N N . THR A 1 99 ? -6.333 9.863 3.989 1.00 86.31 99 THR A N 1
ATOM 765 C CA . THR A 1 99 ? -7.624 10.006 4.649 1.00 86.31 99 THR A CA 1
ATOM 766 C C . THR A 1 99 ? -8.191 8.620 4.912 1.00 86.31 99 THR A C 1
ATOM 768 O O . THR A 1 99 ? -8.016 7.698 4.110 1.00 86.31 99 THR A O 1
ATOM 771 N N . ALA A 1 100 ? -8.849 8.457 6.059 1.00 79.25 100 ALA A N 1
ATOM 772 C CA . ALA A 1 100 ? -9.554 7.216 6.324 1.00 79.25 100 ALA A CA 1
ATOM 773 C C . ALA A 1 100 ? -10.652 7.043 5.269 1.00 79.25 100 ALA A C 1
ATOM 775 O O . ALA A 1 100 ? -11.366 8.014 5.008 1.00 79.25 100 ALA A O 1
ATOM 776 N N . PRO A 1 101 ? -10.797 5.849 4.662 1.00 72.12 101 PRO A N 1
ATOM 777 C CA . PRO A 1 101 ? -12.006 5.550 3.918 1.00 72.12 101 PRO A CA 1
ATOM 778 C C . PRO A 1 101 ? -13.157 5.721 4.906 1.00 72.12 101 PRO A C 1
ATOM 780 O O . PRO A 1 101 ? -13.146 5.106 5.974 1.00 72.12 101 PRO A O 1
ATOM 783 N N . GLU A 1 102 ? -14.069 6.643 4.613 1.00 61.41 102 GLU A N 1
ATOM 784 C CA . GLU A 1 102 ? -15.210 6.932 5.471 1.00 61.41 102 GLU A CA 1
ATOM 785 C C . GLU A 1 102 ? -15.966 5.621 5.697 1.00 61.41 102 GLU A C 1
ATOM 787 O O . GLU A 1 102 ? -16.610 5.097 4.792 1.00 61.41 102 GLU A O 1
ATOM 792 N N . ALA A 1 103 ? -15.846 5.052 6.901 1.00 52.56 103 ALA A N 1
ATOM 793 C CA . ALA A 1 103 ? -16.781 4.039 7.355 1.00 52.56 103 ALA A CA 1
ATOM 794 C C . ALA A 1 103 ? -18.145 4.711 7.274 1.00 52.56 103 ALA A C 1
ATOM 796 O O . ALA A 1 103 ? -18.320 5.729 7.944 1.00 52.56 103 ALA A O 1
ATOM 797 N N . GLU A 1 104 ? -19.017 4.209 6.392 1.00 49.84 104 GLU A N 1
ATOM 798 C CA . GLU A 1 104 ? -20.333 4.760 6.076 1.00 49.84 104 GLU A CA 1
ATOM 799 C C . GLU A 1 104 ? -20.892 5.550 7.259 1.00 49.84 104 GLU A C 1
ATOM 801 O O . GLU A 1 104 ? -21.441 4.996 8.218 1.00 49.84 104 GLU A O 1
ATOM 806 N N . LYS A 1 105 ? -20.754 6.880 7.207 1.00 46.44 105 LYS A N 1
ATOM 807 C CA . LYS A 1 105 ? -21.675 7.715 7.951 1.00 46.44 105 LYS A CA 1
ATOM 808 C C . LYS A 1 105 ? -23.020 7.368 7.343 1.00 46.44 105 LYS A C 1
ATOM 810 O O . LYS A 1 105 ? -23.325 7.826 6.248 1.00 46.44 105 LYS A O 1
ATOM 815 N N . ARG A 1 106 ? -23.817 6.559 8.050 1.00 48.19 106 ARG A N 1
ATOM 816 C CA . ARG A 1 106 ? -25.272 6.652 7.956 1.00 48.19 106 ARG A CA 1
ATOM 817 C C . ARG A 1 106 ? -25.580 8.137 7.891 1.00 48.19 106 ARG A C 1
ATOM 819 O O . ARG A 1 106 ? -25.309 8.858 8.851 1.00 48.19 106 ARG A O 1
ATOM 826 N N . SER A 1 107 ? -26.033 8.588 6.733 1.00 51.72 107 SER A N 1
ATOM 827 C CA . SER A 1 107 ? -26.435 9.958 6.486 1.00 51.72 107 SER A CA 1
ATOM 828 C C . SER A 1 107 ? -27.461 10.329 7.560 1.00 51.72 107 SER A C 1
ATOM 830 O O . SER A 1 107 ? -28.539 9.738 7.564 1.00 51.72 107 SER A O 1
ATOM 832 N N . PRO A 1 108 ? -27.206 11.272 8.483 1.00 45.28 108 PRO A N 1
ATOM 833 C CA . PRO A 1 108 ? -28.222 11.680 9.445 1.00 45.28 108 PRO A CA 1
ATOM 834 C C . PRO A 1 108 ? -29.174 12.710 8.812 1.00 45.28 108 PRO A C 1
ATOM 836 O O . PRO A 1 108 ? -29.461 13.734 9.418 1.00 45.28 108 PRO A O 1
ATOM 839 N N . LEU A 1 109 ? -29.626 12.478 7.572 1.00 47.84 109 LEU A N 1
ATOM 840 C CA . LEU A 1 109 ? -30.581 13.353 6.872 1.00 47.84 109 LEU A CA 1
ATOM 841 C C . LEU A 1 109 ? -31.816 12.623 6.331 1.00 47.84 109 LEU A C 1
ATOM 843 O O . LEU A 1 109 ? -32.646 13.236 5.669 1.00 47.84 109 LEU A O 1
ATOM 847 N N . SER A 1 110 ? -31.995 11.345 6.648 1.00 51.88 110 SER A N 1
ATOM 848 C CA . SER A 1 110 ? -33.253 10.640 6.404 1.00 51.88 110 SER A CA 1
ATOM 849 C C . SER A 1 110 ? -34.037 10.486 7.704 1.00 51.88 110 SER A C 1
ATOM 851 O O . SER A 1 110 ? -34.262 9.365 8.127 1.00 51.88 110 SER A O 1
ATOM 853 N N . ASP A 1 111 ? -34.359 11.599 8.369 1.00 48.88 111 ASP A N 1
ATOM 854 C CA . ASP A 1 111 ? -35.595 11.749 9.151 1.00 48.88 111 ASP A CA 1
ATOM 855 C C . ASP A 1 111 ? -35.668 13.150 9.774 1.00 48.88 111 ASP A C 1
ATOM 857 O O . ASP A 1 111 ? -35.144 13.398 10.859 1.00 48.88 111 ASP A O 1
ATOM 861 N N . ARG A 1 112 ? -36.311 14.094 9.079 1.00 42.25 112 ARG A N 1
ATOM 862 C CA . ARG A 1 112 ? -37.308 14.955 9.724 1.00 42.25 112 ARG A CA 1
ATOM 863 C C . ARG A 1 112 ? -38.154 15.725 8.706 1.00 42.25 112 ARG A C 1
ATOM 865 O O . ARG A 1 112 ? -37.745 16.740 8.161 1.00 42.25 112 ARG A O 1
ATOM 872 N N . GLN A 1 113 ? -39.396 15.253 8.608 1.00 46.50 113 GLN A N 1
ATOM 873 C CA . GLN A 1 113 ? -40.601 16.078 8.733 1.00 46.50 113 GLN A CA 1
ATOM 874 C C . GLN A 1 113 ? -41.099 16.844 7.489 1.00 46.50 113 GLN A C 1
ATOM 876 O O . GLN A 1 113 ? -40.823 18.015 7.278 1.00 46.50 113 GLN A O 1
ATOM 881 N N . LEU A 1 114 ? -41.915 16.132 6.707 1.00 47.91 114 LEU A N 1
ATOM 882 C CA . LEU A 1 114 ? -43.242 16.530 6.206 1.00 47.91 114 LEU A CA 1
ATOM 883 C C . LEU A 1 114 ? -43.610 18.044 6.170 1.00 47.91 114 LEU A C 1
ATOM 885 O O . LEU A 1 114 ? -43.972 18.609 7.198 1.00 47.91 114 LEU A O 1
ATOM 889 N N . GLN A 1 115 ? -43.738 18.542 4.921 1.00 46.09 115 GLN A N 1
ATOM 890 C CA . GLN A 1 115 ? -44.650 19.587 4.375 1.00 46.09 115 GLN A CA 1
ATOM 891 C C . GLN A 1 115 ? -44.345 21.084 4.634 1.00 46.09 115 GLN A C 1
ATOM 893 O O . GLN A 1 115 ? -43.783 21.415 5.672 1.00 46.09 115 GLN A O 1
ATOM 898 N N . PRO A 1 116 ? -44.850 22.036 3.804 1.00 45.53 116 PRO A N 1
ATOM 899 C CA . PRO A 1 116 ? -45.229 22.008 2.380 1.00 45.53 116 PRO A CA 1
ATOM 900 C C . PRO A 1 116 ? -44.567 23.136 1.538 1.00 45.53 116 PRO A C 1
ATOM 902 O O . PRO A 1 116 ? -44.021 24.112 2.040 1.00 45.53 116 PRO A O 1
ATOM 905 N N . SER A 1 117 ? -44.667 22.988 0.217 1.00 50.69 117 SER A N 1
ATOM 906 C CA . SER A 1 117 ? -44.264 23.909 -0.857 1.00 50.69 117 SER A CA 1
ATOM 907 C C . SER A 1 117 ? -44.680 25.381 -0.693 1.00 50.69 117 SER A C 1
ATOM 909 O O . SER A 1 117 ? -45.865 25.666 -0.525 1.00 50.69 117 SER A O 1
ATOM 911 N N . SER A 1 118 ? -43.754 26.314 -0.934 1.00 47.12 118 SER A N 1
ATOM 912 C CA . SER A 1 118 ? -44.085 27.705 -1.293 1.00 47.12 118 SER A CA 1
ATOM 913 C C . SER A 1 118 ? -42.952 28.410 -2.054 1.00 47.12 118 SER A C 1
ATOM 915 O O . SER A 1 118 ? -42.483 29.476 -1.671 1.00 47.12 118 SER A O 1
ATOM 917 N N . LEU A 1 119 ? -42.528 27.842 -3.186 1.00 50.00 119 LEU A N 1
ATOM 918 C CA . LEU A 1 119 ? -41.930 28.658 -4.244 1.00 50.00 119 LEU A CA 1
ATOM 919 C C . LEU A 1 119 ? -43.017 28.908 -5.293 1.00 50.00 119 LEU A C 1
ATOM 921 O O . LEU A 1 119 ? -43.575 27.933 -5.808 1.00 50.00 119 LEU A O 1
ATOM 925 N N . PRO A 1 120 ? -43.381 30.168 -5.591 1.00 49.00 120 PRO A N 1
ATOM 926 C CA . PRO A 1 120 ? -44.306 30.430 -6.679 1.00 49.00 120 PRO A CA 1
ATOM 927 C C . PRO A 1 120 ? -43.645 29.991 -7.997 1.00 49.00 120 PRO A C 1
ATOM 929 O O . PRO A 1 120 ? -42.456 30.252 -8.192 1.00 49.00 120 PRO A O 1
ATOM 932 N N . PRO A 1 121 ? -44.374 29.327 -8.911 1.00 54.25 121 PRO A N 1
ATOM 933 C CA . PRO A 1 121 ? -43.826 28.980 -10.213 1.00 54.25 121 PRO A CA 1
ATOM 934 C C . PRO A 1 121 ? -43.535 30.272 -10.979 1.00 54.25 121 PRO A C 1
ATOM 936 O O . PRO A 1 121 ? -44.463 31.022 -11.299 1.00 54.25 121 PRO A O 1
ATOM 939 N N . GLU A 1 122 ? -42.261 30.543 -11.267 1.00 54.28 122 GLU A N 1
ATOM 940 C CA . GLU A 1 122 ? -41.888 31.623 -12.176 1.00 54.28 122 GLU A CA 1
ATOM 941 C C . GLU A 1 122 ? -42.597 31.415 -13.517 1.00 54.28 122 GLU A C 1
ATOM 943 O O . GLU A 1 122 ? -42.436 30.397 -14.198 1.00 54.28 122 GLU A O 1
ATOM 948 N N . ARG A 1 123 ? -43.439 32.383 -13.887 1.00 60.06 123 ARG A N 1
ATOM 949 C CA . ARG A 1 123 ? -44.087 32.401 -15.193 1.00 60.06 123 ARG A CA 1
ATOM 950 C C . ARG A 1 123 ? -43.031 32.716 -16.245 1.00 60.06 123 ARG A C 1
ATOM 952 O O . ARG A 1 123 ? -42.442 33.789 -16.231 1.00 60.06 123 ARG A O 1
ATOM 959 N N . ASN A 1 124 ? -42.847 31.787 -17.180 1.00 57.44 124 ASN A N 1
ATOM 960 C CA . ASN A 1 124 ? -42.038 31.989 -18.377 1.00 57.44 124 ASN A CA 1
ATOM 961 C C . ASN A 1 124 ? -42.483 33.289 -19.103 1.00 57.44 124 ASN A C 1
ATOM 963 O O . ASN A 1 124 ? -43.649 33.361 -19.511 1.00 57.44 124 ASN A O 1
ATOM 967 N N . PRO A 1 125 ? -41.602 34.295 -19.283 1.00 60.41 125 PRO A N 1
ATOM 968 C CA . PRO A 1 125 ? -41.974 35.651 -19.713 1.00 60.41 125 PRO A CA 1
ATOM 969 C C . PRO A 1 125 ? -42.567 35.776 -21.124 1.00 60.41 125 PRO A C 1
ATOM 971 O O . PRO A 1 125 ? -43.041 36.847 -21.487 1.00 60.41 125 PRO A O 1
ATOM 974 N N . PHE A 1 126 ? -42.557 34.712 -21.932 1.00 49.41 126 PHE A N 1
ATOM 975 C CA . PHE A 1 126 ? -42.984 34.763 -23.336 1.00 49.41 126 PHE A CA 1
ATOM 976 C C . PHE A 1 126 ? -44.348 34.121 -23.636 1.00 49.41 126 PHE A C 1
ATOM 978 O O . PHE A 1 126 ? -44.707 33.991 -24.806 1.00 49.41 126 PHE A O 1
ATOM 985 N N . LYS A 1 127 ? -45.146 33.720 -22.634 1.00 55.16 127 LYS A N 1
ATOM 986 C CA . LYS A 1 127 ? -46.481 33.136 -22.885 1.00 55.16 127 LYS A CA 1
ATOM 987 C C . LYS A 1 127 ? -47.632 34.026 -22.422 1.00 55.16 127 LYS A C 1
ATOM 989 O O . LYS A 1 127 ? -47.885 34.176 -21.230 1.00 55.16 127 LYS A O 1
ATOM 994 N N . ALA A 1 128 ? -48.366 34.560 -23.398 1.00 54.09 128 ALA A N 1
ATOM 995 C CA . ALA A 1 128 ? -49.636 35.251 -23.199 1.00 54.09 128 ALA A CA 1
ATOM 996 C C . ALA A 1 128 ? -50.714 34.297 -22.623 1.00 54.09 128 ALA A C 1
ATOM 998 O O . ALA A 1 128 ? -50.738 33.117 -22.984 1.00 54.09 128 ALA A O 1
ATOM 999 N N . PRO A 1 129 ? -51.611 34.771 -21.735 1.00 44.44 129 PRO A N 1
ATOM 1000 C CA . PRO A 1 129 ? -52.576 33.919 -21.045 1.00 44.44 129 PRO A CA 1
ATOM 1001 C C . PRO A 1 129 ? -53.764 33.561 -21.953 1.00 44.44 129 PRO A C 1
ATOM 1003 O O . PRO A 1 129 ? -54.650 34.378 -22.201 1.00 44.44 129 PRO A O 1
ATOM 1006 N N . GLY A 1 130 ? -53.777 32.317 -22.435 1.00 45.34 130 GLY A N 1
ATOM 1007 C CA . GLY A 1 130 ? -54.940 31.676 -23.050 1.00 45.34 130 GLY A CA 1
ATOM 1008 C C . GLY A 1 130 ? -55.871 31.087 -21.987 1.00 45.34 130 GLY A C 1
ATOM 1009 O O . GLY A 1 130 ? -55.413 30.562 -20.977 1.00 45.34 130 GLY A O 1
ATOM 1010 N N . LYS A 1 131 ? -57.173 31.250 -22.210 1.00 40.19 131 LYS A N 1
ATOM 1011 C CA . LYS A 1 131 ? -58.276 31.033 -21.270 1.00 40.19 131 LYS A CA 1
ATOM 1012 C C . LYS A 1 131 ? -58.519 29.554 -20.917 1.00 40.19 131 LYS A C 1
ATOM 1014 O O . LYS A 1 131 ? -58.090 28.644 -21.612 1.00 40.19 131 LYS A O 1
ATOM 1019 N N . THR A 1 132 ? -59.215 29.417 -19.799 1.00 36.00 132 THR A N 1
ATOM 1020 C CA . THR A 1 132 ? -59.668 28.268 -19.011 1.00 36.00 132 THR A CA 1
ATOM 1021 C C . THR A 1 132 ? -60.319 27.103 -19.776 1.00 36.00 132 THR A C 1
ATOM 1023 O O . THR A 1 132 ? -61.019 27.320 -20.759 1.00 36.00 132 THR A O 1
ATOM 1026 N N . ASP A 1 133 ? -60.215 25.933 -19.133 1.00 35.88 133 ASP A N 1
ATOM 1027 C CA . ASP A 1 133 ? -61.279 24.939 -18.889 1.00 35.88 133 ASP A CA 1
ATOM 1028 C C . ASP A 1 133 ? -61.381 23.678 -19.769 1.00 35.88 133 ASP A C 1
ATOM 1030 O O . ASP A 1 133 ? -61.493 23.756 -20.986 1.00 35.88 133 ASP A O 1
ATOM 1034 N N . GLN A 1 134 ? -61.479 22.545 -19.047 1.00 34.06 134 GLN A N 1
ATOM 1035 C CA . GLN A 1 134 ? -62.046 21.239 -19.436 1.00 34.06 134 GLN A CA 1
ATOM 1036 C C . GLN A 1 134 ? -61.259 20.430 -20.483 1.00 34.06 134 GLN A C 1
ATOM 1038 O O . GLN A 1 134 ? -60.654 20.977 -21.389 1.00 34.06 134 GLN A O 1
ATOM 1043 N N . THR A 1 135 ? -61.148 19.104 -20.450 1.00 32.66 135 THR A N 1
ATOM 1044 C CA . THR A 1 135 ? -61.761 17.988 -19.705 1.00 32.66 135 THR A CA 1
ATOM 1045 C C . THR A 1 135 ? -60.857 16.776 -20.011 1.00 32.66 135 THR A C 1
ATOM 1047 O O . THR A 1 135 ? -60.202 16.740 -21.046 1.00 32.66 135 THR A O 1
ATOM 1050 N N . SER A 1 136 ? -60.560 15.920 -19.035 1.00 44.41 136 SER A N 1
ATOM 1051 C CA . SER A 1 136 ? -61.051 14.530 -18.937 1.00 44.41 136 SER A CA 1
ATOM 1052 C C . SER A 1 136 ? -60.834 13.626 -20.164 1.00 44.41 136 SER A C 1
ATOM 1054 O O . SER A 1 136 ? -61.093 14.011 -21.290 1.00 44.41 136 SER A O 1
ATOM 1056 N N . GLU A 1 137 ? -60.505 12.361 -19.871 1.00 41.31 137 GLU A N 1
ATOM 1057 C CA . GLU A 1 137 ? -60.615 11.179 -20.751 1.00 41.31 137 GLU A CA 1
ATOM 1058 C C . GLU A 1 137 ? -59.420 10.828 -21.651 1.00 41.31 137 GLU A C 1
ATOM 1060 O O . GLU A 1 137 ? -59.307 11.295 -22.771 1.00 41.31 137 GLU A O 1
ATOM 1065 N N . TRP A 1 138 ? -58.584 9.878 -21.204 1.00 33.16 138 TRP A N 1
ATOM 1066 C CA . TRP A 1 138 ? -57.944 8.900 -22.117 1.00 33.16 138 TRP A CA 1
ATOM 1067 C C . TRP A 1 138 ? -57.352 7.662 -21.422 1.00 33.16 138 TRP A C 1
ATOM 1069 O O . TRP A 1 138 ? -56.501 6.963 -21.968 1.00 33.16 138 TRP A O 1
ATOM 1079 N N . LYS A 1 139 ? -57.809 7.326 -20.210 1.00 38.69 139 LYS A N 1
ATOM 1080 C CA . LYS A 1 139 ? -57.499 6.018 -19.626 1.00 38.69 139 LYS A CA 1
ATOM 1081 C C . LYS A 1 139 ? -58.685 5.102 -19.889 1.00 38.69 139 LYS A C 1
ATOM 1083 O O . LYS A 1 139 ? -59.576 5.102 -19.047 1.00 38.69 139 LYS A O 1
ATOM 1088 N N . ARG A 1 140 ? -58.684 4.352 -21.010 1.00 43.06 140 ARG A N 1
ATOM 1089 C CA . ARG A 1 140 ? -59.207 2.964 -21.112 1.00 43.06 140 ARG A CA 1
ATOM 1090 C C . ARG A 1 140 ? -59.338 2.398 -22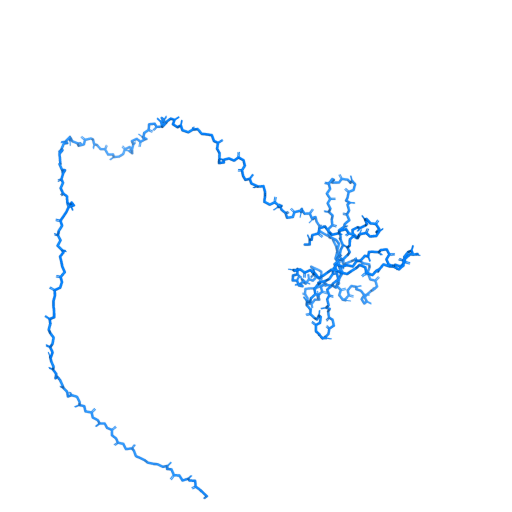.544 1.00 43.06 140 ARG A C 1
ATOM 1092 O O . ARG A 1 140 ? -60.059 2.950 -23.358 1.00 43.06 140 ARG A O 1
ATOM 1099 N N . LEU A 1 141 ? -58.759 1.194 -22.697 1.00 37.59 141 LEU A N 1
ATOM 1100 C CA . LEU A 1 141 ? -59.071 0.082 -23.624 1.00 37.59 141 LEU A CA 1
ATOM 1101 C C . LEU A 1 141 ? -58.511 0.119 -25.060 1.00 37.59 141 LEU A C 1
ATOM 1103 O O . LEU A 1 141 ? -58.968 0.896 -25.887 1.00 37.59 141 LEU A O 1
ATOM 1107 N N . GLN A 1 142 ? -57.610 -0.827 -25.363 1.00 41.41 142 GLN A N 1
ATOM 1108 C CA . GLN A 1 142 ? -57.830 -1.966 -26.286 1.00 41.41 142 GLN A CA 1
ATOM 1109 C C . GLN A 1 142 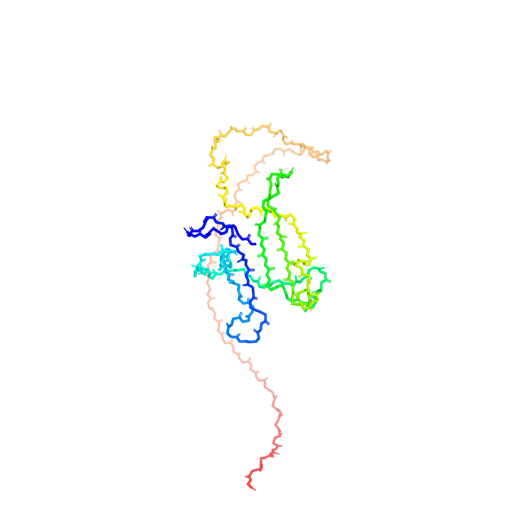? -56.554 -2.839 -26.277 1.00 41.41 142 GLN A C 1
ATOM 1111 O O . GLN A 1 142 ? -55.466 -2.332 -26.519 1.00 41.41 142 GLN A O 1
ATOM 1116 N N . ASP A 1 143 ? -56.559 -4.021 -25.658 1.00 35.69 143 ASP A N 1
ATOM 1117 C CA . ASP A 1 143 ? -57.137 -5.312 -26.092 1.00 35.69 143 ASP A CA 1
ATOM 1118 C C . ASP A 1 143 ? -56.193 -6.085 -27.032 1.00 35.69 143 ASP A C 1
ATOM 1120 O O . ASP A 1 143 ? -55.486 -5.502 -27.851 1.00 35.69 143 ASP A O 1
ATOM 1124 N N . GLY A 1 144 ? -56.090 -7.395 -26.809 1.00 30.77 144 GLY A N 1
ATOM 1125 C CA . GLY A 1 144 ? -55.070 -8.259 -27.385 1.00 30.77 144 GLY A CA 1
ATOM 1126 C C . GLY A 1 144 ? -55.635 -9.350 -28.289 1.00 30.77 144 GLY A C 1
ATOM 1127 O O . GLY A 1 144 ? -56.763 -9.788 -28.128 1.00 30.77 144 GLY A O 1
ATOM 1128 N N . GLY A 1 145 ? -54.754 -9.866 -29.152 1.00 31.58 145 GLY A N 1
ATOM 1129 C CA . GLY A 1 145 ? -54.835 -11.197 -29.765 1.00 31.58 145 GLY A CA 1
ATOM 1130 C C . GLY A 1 145 ? -55.538 -11.281 -31.125 1.00 31.58 145 GLY A C 1
ATOM 1131 O O . GLY A 1 145 ? -56.703 -10.934 -31.249 1.00 31.58 145 GLY A O 1
ATOM 1132 N N . ARG A 1 146 ? -54.882 -11.872 -32.140 1.00 32.03 146 ARG A N 1
ATOM 1133 C CA . ARG A 1 146 ? -54.986 -13.306 -32.506 1.00 32.03 146 ARG A CA 1
ATOM 1134 C C . ARG A 1 146 ? -54.240 -13.613 -33.832 1.00 32.03 146 ARG A C 1
ATOM 1136 O O . ARG A 1 146 ? -53.902 -12.708 -34.582 1.00 32.03 146 ARG A O 1
ATOM 1143 N N . LEU A 1 147 ? -53.947 -14.910 -33.991 1.00 34.50 147 LEU A N 1
ATOM 1144 C CA . LEU A 1 147 ? -53.285 -15.719 -35.043 1.00 34.50 147 LEU A CA 1
ATOM 1145 C C . LEU A 1 147 ? -53.707 -15.393 -36.502 1.00 34.50 147 LEU A C 1
ATOM 1147 O O . LEU A 1 147 ? -54.776 -14.827 -36.686 1.00 34.50 147 LEU A O 1
ATOM 1151 N N . GLU A 1 148 ? -52.918 -15.675 -37.556 1.00 32.25 148 GLU A N 1
ATOM 1152 C CA . GLU A 1 148 ? -52.829 -16.930 -38.373 1.00 32.25 148 GLU A CA 1
ATOM 1153 C C . GLU A 1 148 ? -51.805 -16.657 -39.530 1.00 32.25 148 GLU A C 1
ATOM 1155 O O . GLU A 1 148 ? -51.779 -15.536 -40.031 1.00 32.25 148 GLU A O 1
ATOM 1160 N N . ASP A 1 149 ? -50.736 -17.434 -39.774 1.00 33.00 149 ASP A N 1
ATOM 1161 C CA . ASP A 1 149 ? -50.534 -18.675 -40.580 1.00 33.00 149 ASP A CA 1
ATOM 1162 C C . ASP A 1 149 ? -50.301 -18.525 -42.119 1.00 33.00 149 ASP A C 1
ATOM 1164 O O . ASP A 1 149 ? -50.986 -17.763 -42.789 1.00 3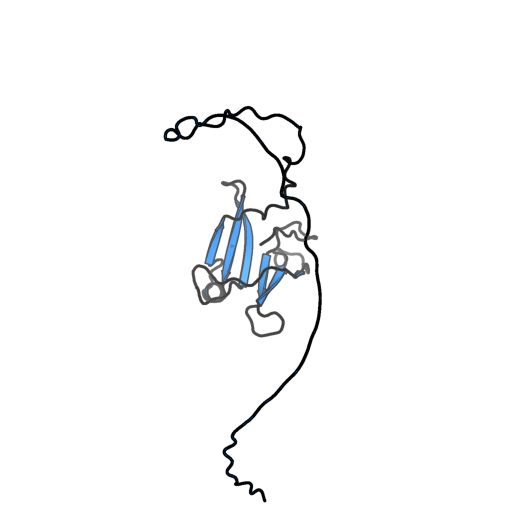3.00 149 ASP A O 1
ATOM 1168 N N . GLU A 1 150 ? -49.337 -19.328 -42.627 1.00 34.53 150 GLU A N 1
ATOM 1169 C CA . GLU A 1 150 ? -49.026 -19.742 -44.026 1.00 34.53 150 GLU A CA 1
ATOM 1170 C C . GLU A 1 150 ? -48.624 -18.680 -45.099 1.00 34.53 150 GLU A C 1
ATOM 1172 O O . GLU A 1 150 ? -49.122 -17.568 -45.126 1.00 34.53 150 GLU A O 1
ATOM 1177 N N . SER A 1 151 ? -47.788 -18.901 -46.134 1.00 35.09 151 SER A N 1
ATOM 1178 C CA . SER A 1 151 ? -46.833 -19.939 -46.579 1.00 35.09 151 SER A CA 1
ATOM 1179 C C . SER A 1 151 ? -46.244 -19.527 -47.957 1.00 35.09 151 SER A C 1
ATOM 1181 O O . SER A 1 151 ? -46.895 -18.796 -48.700 1.00 35.09 151 SER A O 1
ATOM 1183 N N . LYS A 1 152 ? -45.112 -20.148 -48.358 1.00 35.75 152 LYS A N 1
ATOM 1184 C CA . LYS A 1 152 ? -44.527 -20.296 -49.733 1.00 35.75 152 LYS A CA 1
ATOM 1185 C C . LYS A 1 152 ? -43.826 -19.063 -50.355 1.00 35.75 152 LYS A C 1
ATOM 1187 O O . LYS A 1 152 ? -44.362 -17.974 -50.370 1.00 35.75 152 LYS A O 1
ATOM 1192 N N . GLY A 1 153 ? -42.652 -19.141 -50.994 1.00 29.81 153 GLY A N 1
ATOM 1193 C CA . GLY A 1 153 ? -41.733 -20.237 -51.319 1.00 29.81 153 GLY A CA 1
ATOM 1194 C C . GLY A 1 153 ? -40.816 -19.874 -52.515 1.00 29.81 153 GLY A C 1
ATOM 1195 O O . GLY A 1 153 ? -41.199 -19.067 -53.356 1.00 29.81 153 GLY A O 1
ATOM 1196 N N . ARG A 1 154 ? -39.670 -20.582 -52.624 1.00 38.47 154 ARG A N 1
ATOM 1197 C CA . ARG A 1 154 ? -38.789 -20.809 -53.812 1.00 38.47 154 ARG A CA 1
ATOM 1198 C C . ARG A 1 154 ? -37.642 -19.789 -54.056 1.00 38.47 154 ARG A C 1
ATOM 1200 O O . ARG A 1 154 ? -37.877 -18.694 -54.533 1.00 38.47 154 ARG A O 1
ATOM 1207 N N . MET A 1 155 ? -36.380 -20.028 -53.663 1.00 32.22 155 MET A N 1
ATOM 1208 C CA . MET A 1 155 ? -35.366 -21.044 -54.052 1.00 32.22 155 MET A CA 1
ATOM 1209 C C . MET A 1 155 ? -34.664 -20.768 -55.397 1.00 32.22 155 MET A C 1
ATOM 1211 O O . MET A 1 155 ? -35.296 -20.866 -56.444 1.00 32.22 155 MET A O 1
ATOM 1215 N N . ARG A 1 156 ? -33.329 -20.601 -55.372 1.00 37.94 156 ARG A N 1
ATOM 1216 C CA . ARG A 1 156 ? -32.404 -21.206 -56.352 1.00 37.94 156 ARG A CA 1
ATOM 1217 C C . ARG A 1 156 ? -30.997 -21.389 -55.767 1.00 37.94 156 ARG A C 1
ATOM 1219 O O . ARG A 1 156 ? -30.439 -20.522 -55.113 1.00 37.94 156 ARG A O 1
ATOM 1226 N N . LYS A 1 157 ? -30.504 -22.598 -56.012 1.00 35.12 157 LYS A N 1
ATOM 1227 C CA . LYS A 1 157 ? -29.309 -23.283 -55.523 1.00 35.12 157 LYS A CA 1
ATOM 1228 C C . LYS A 1 157 ? -28.225 -23.177 -56.602 1.00 35.12 157 LYS A C 1
ATOM 1230 O O . LYS A 1 157 ? -28.543 -23.408 -57.767 1.00 35.12 157 LYS A O 1
ATOM 1235 N N . VAL A 1 158 ? -26.971 -22.920 -56.237 1.00 36.56 158 VAL A N 1
ATOM 1236 C CA . VAL A 1 158 ? -25.810 -23.292 -57.064 1.00 36.56 158 VAL A CA 1
ATOM 1237 C C . VAL A 1 158 ? -24.878 -24.129 -56.201 1.00 36.56 158 VAL A C 1
ATOM 1239 O O . VAL A 1 158 ? -24.450 -23.720 -55.128 1.00 36.56 158 VAL A O 1
ATOM 1242 N N . GLU A 1 159 ? -24.632 -25.341 -56.680 1.00 36.41 159 GLU A N 1
ATOM 1243 C CA . GLU A 1 159 ? -23.768 -26.365 -56.110 1.00 36.41 159 GLU A CA 1
ATOM 1244 C C . GLU A 1 159 ? -22.611 -26.621 -57.082 1.00 36.41 159 GLU A C 1
ATOM 1246 O O . GLU A 1 159 ? -22.837 -26.631 -58.291 1.00 36.41 159 GLU A O 1
ATOM 1251 N N . ARG A 1 160 ? -21.409 -26.873 -56.547 1.00 36.47 160 ARG A N 1
ATOM 1252 C CA . ARG A 1 160 ? -20.318 -27.715 -57.095 1.00 36.47 160 ARG A CA 1
ATOM 1253 C C . ARG A 1 160 ? -19.267 -27.832 -55.970 1.00 36.47 160 ARG A C 1
ATOM 1255 O O . ARG A 1 160 ? -18.721 -26.818 -55.566 1.00 36.47 160 ARG A O 1
ATOM 1262 N N . ARG A 1 161 ? -19.185 -28.942 -55.210 1.00 39.28 161 ARG A N 1
ATOM 1263 C CA . ARG A 1 161 ? -18.428 -30.204 -55.460 1.00 39.28 161 ARG A CA 1
ATOM 1264 C C . ARG A 1 161 ? -16.970 -29.934 -55.874 1.00 39.28 161 ARG A C 1
ATOM 1266 O O . ARG A 1 161 ? -16.777 -29.154 -56.788 1.00 39.28 161 ARG A O 1
ATOM 1273 N N . ARG A 1 162 ? -15.909 -30.577 -55.373 1.00 41.00 162 ARG A N 1
ATOM 1274 C CA . ARG A 1 162 ? -15.628 -31.727 -54.479 1.00 41.00 162 ARG A CA 1
ATOM 1275 C C . ARG A 1 162 ? -14.103 -31.695 -54.230 1.00 41.00 162 ARG A C 1
ATOM 1277 O O . ARG A 1 162 ? -13.385 -31.205 -55.093 1.00 41.00 162 ARG A O 1
ATOM 1284 N N . GLY A 1 163 ? -13.612 -32.312 -53.155 1.00 37.06 163 GLY A N 1
ATOM 1285 C CA . GLY A 1 163 ? -12.184 -32.636 -53.037 1.00 37.06 163 GLY A CA 1
ATOM 1286 C C . GLY A 1 163 ? -11.774 -33.076 -51.639 1.00 37.06 163 GLY A C 1
ATOM 1287 O O . GLY A 1 163 ? -11.203 -32.294 -50.894 1.00 37.06 163 GLY A O 1
ATOM 1288 N N . PHE A 1 164 ? -12.105 -34.316 -51.283 1.00 42.03 164 PHE A N 1
ATOM 1289 C CA . PHE A 1 164 ? -11.633 -35.003 -50.082 1.00 42.03 164 PHE A CA 1
ATOM 1290 C C . PHE A 1 164 ? -10.634 -36.067 -50.542 1.00 42.03 164 PHE A C 1
ATOM 1292 O O . PHE A 1 164 ? -11.006 -36.914 -51.351 1.00 42.03 164 PHE A O 1
ATOM 1299 N N . THR A 1 165 ? -9.411 -36.051 -50.021 1.00 44.03 165 THR A N 1
ATOM 1300 C CA . THR A 1 165 ? -8.508 -37.211 -50.027 1.00 44.03 165 THR A CA 1
ATOM 1301 C C . THR A 1 165 ? -7.698 -37.190 -48.742 1.00 44.03 165 THR A C 1
ATOM 1303 O O . THR A 1 165 ? -6.963 -36.242 -48.474 1.00 44.03 165 THR A O 1
ATOM 1306 N N . ARG A 1 166 ? -7.858 -38.251 -47.952 1.00 39.69 166 ARG A N 1
ATOM 1307 C CA . ARG A 1 166 ? -6.965 -38.661 -46.874 1.00 39.69 166 ARG A CA 1
ATOM 1308 C C . ARG A 1 166 ? -6.705 -40.149 -47.084 1.00 39.69 166 ARG A C 1
ATOM 1310 O O . ARG A 1 166 ? -7.679 -40.895 -47.158 1.00 39.69 166 ARG A O 1
ATOM 1317 N N . VAL A 1 167 ? -5.430 -40.502 -47.216 1.00 47.22 167 VAL A N 1
ATOM 1318 C CA . VAL A 1 167 ? -4.668 -41.661 -46.704 1.00 47.22 167 VAL A CA 1
ATOM 1319 C C . VAL A 1 167 ? -3.309 -41.588 -47.385 1.00 47.22 167 VAL A C 1
ATOM 1321 O O . VAL A 1 167 ? -3.293 -41.488 -48.630 1.00 47.22 167 VAL A O 1
#

pLDDT: mean 72.33, std 24.82, range [29.81, 97.31]

Radius of gyration: 35.19 Å; chains: 1; bounding box: 81×77×78 Å

Sequence (167 aa):
MEIVLCNTHGSTCMLKTGVKEGPNKGKSFYLCGERQLGSPCDFTKVAGIPASHCLLHEDSMVELQTLIRSQQQQGYRLYYRCVLGKNAGQRWCGNVPWTAPEAEKRSPLSDRQLQPSSLPPERNPFKAPGKTDQTSEWKRLQDGGRLEDESKGRMRKVERRRGFTRV

InterPro domains:
  IPR010666 Zinc finger, GRF-type [PF06839] (4-43)
  IPR010666 Zinc finger, GRF-type [PS51999] (6-50)

Organism: Oncorhynchus mykiss (NCBI:txid8022)

Secondary structure (DSSP, 8-state):
----B-TTT-PBPEEEE--SSSTTTT-EEEE-G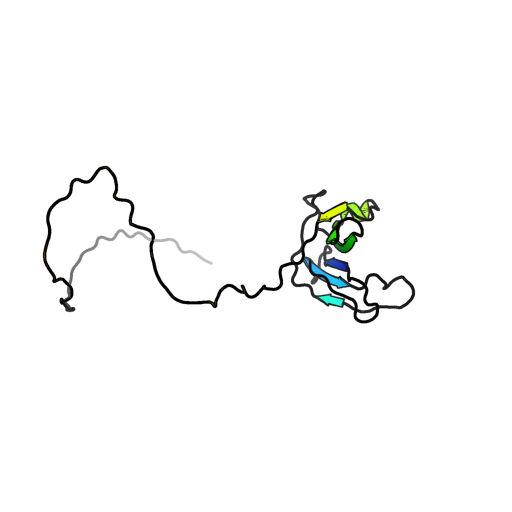GGGTTS----EEEE-PPP-B-SSSTTSBEEEEEEEEETTTTEEEEEEEEHHHHHTT-S-SEEEEE---------TTS-----------PPPTT---PPP-----------------------------------

Foldseek 3Di:
DAFDAAPVPRDTWKKFQDCDDDPRHQWIKTDDPCCPPPDHDPDIGTDPDGWDADPVGRPWIWGIWTWDQDPVPRFIKIFTDTPVCVVVVHPTPDIDTDDHPPPDPPPPPPDDDDDDDDDDPPDDPPDDDDDDDDDDDDPDDDDDDDDDDDDDDDDDDDDDDDDDDDD